Protein AF-A0A238JAW9-F1 (afdb_monomer)

pLDDT: mean 81.41, std 13.07, range [38.41, 93.0]

Foldseek 3Di:
DDPPFDWFWKAFQAFDADPNDTDHHRDIDTDGPVVVVVCVVVVRIGGDPGPCVVVQLVNDDLVRLVVLCVVLVHPDDSPDDSVVSSVSNVVSVVD

Organism: NCBI:txid1037362

Sequence (95 aa):
MVDKSKTISITITAAVVVDGQIITPGETVAVDEAVAKDLLRRERAKLNAADDDDKPLSKMTKAELLEEAEYWNLDVSDNLTKAQLVEAIEKAEAE

Nearest PDB structures (foldseek):
  7aoi-assembly1_BR  TM=8.938E-01  e=3.685E-02  Trypanosoma brucei
  7odt-assembly1_H  TM=6.000E-01  e=8.464E-02  Homo sapiens
  2hjq-assembly1_A  TM=4.969E-01  e=9.023E-02  Bacillus subtilis
  7ane-assembly1_Ar  TM=5.305E-01  e=1.093E-01  Leishmania major
  3anw-assembly1_B  TM=4.554E-01  e=9.023E-02  Thermococcus kodakarensis

Solvent-accessi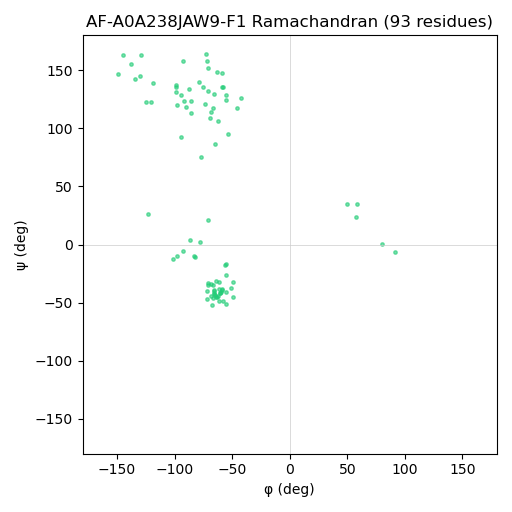ble surface area (backbone atoms only — not comparable to full-atom values): 5737 Å² total; per-residue (Å²): 134,83,74,82,72,54,65,38,55,27,30,25,65,39,74,43,75,55,98,88,41,80,45,48,55,77,42,73,46,73,35,45,49,71,57,43,52,54,34,43,75,68,65,34,28,43,77,45,78,70,82,60,88,74,57,54,62,90,75,50,51,65,65,57,43,51,53,50,26,51,75,72,68,47,95,70,65,89,83,55,52,61,70,57,45,36,52,54,44,56,52,60,75,74,107

Structure (mmCIF, N/CA/C/O backbone):
data_AF-A0A238JAW9-F1
#
_entry.id   AF-A0A238JAW9-F1
#
loop_
_atom_site.group_PDB
_atom_site.id
_atom_site.type_symbol
_atom_site.label_atom_id
_atom_site.label_alt_id
_atom_site.label_comp_id
_atom_site.label_asym_id
_atom_site.label_entity_id
_atom_site.label_seq_id
_atom_site.pdbx_PDB_ins_code
_atom_site.Cartn_x
_atom_site.Cartn_y
_atom_site.Cartn_z
_atom_site.occupancy
_atom_site.B_iso_or_equiv
_atom_site.auth_seq_id
_atom_site.auth_comp_id
_atom_site.auth_asym_id
_atom_site.auth_atom_id
_atom_site.pdbx_PDB_model_num
ATOM 1 N N . MET A 1 1 ? 21.223 -21.352 2.798 1.00 38.41 1 MET A N 1
ATOM 2 C CA . MET A 1 1 ? 20.851 -20.120 3.518 1.00 38.41 1 MET A CA 1
ATOM 3 C C . MET A 1 1 ? 19.912 -19.407 2.566 1.00 38.41 1 MET A C 1
ATOM 5 O O . MET A 1 1 ? 20.366 -19.019 1.505 1.00 38.41 1 MET A O 1
ATOM 9 N N . VAL A 1 2 ? 18.601 -19.480 2.799 1.00 44.19 2 VAL A N 1
ATOM 10 C CA . VAL A 1 2 ? 17.611 -18.864 1.901 1.00 44.19 2 VAL A CA 1
ATOM 11 C C . VAL A 1 2 ? 17.330 -17.502 2.505 1.00 44.19 2 VAL A C 1
ATOM 13 O O . VAL A 1 2 ? 16.562 -17.395 3.462 1.00 44.19 2 VAL A O 1
ATOM 16 N N . ASP A 1 3 ? 18.071 -16.496 2.050 1.00 46.53 3 ASP A N 1
ATOM 17 C CA . ASP A 1 3 ? 17.797 -15.111 2.398 1.00 46.53 3 ASP A CA 1
ATOM 18 C C . ASP A 1 3 ? 16.346 -14.815 2.006 1.00 46.53 3 ASP A C 1
ATOM 20 O O . ASP A 1 3 ? 15.907 -15.147 0.907 1.00 46.53 3 ASP A O 1
ATOM 24 N N . LYS A 1 4 ? 15.564 -14.265 2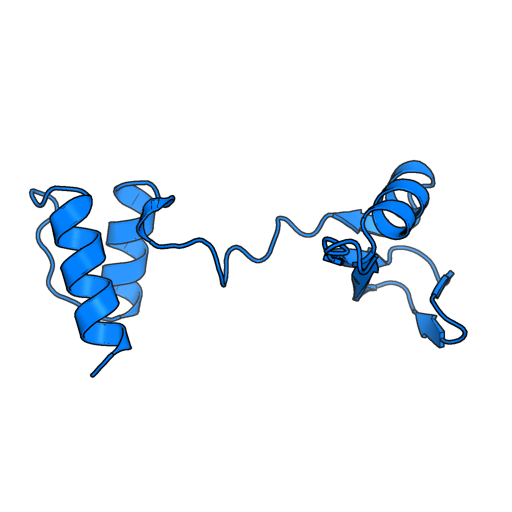.939 1.00 49.06 4 LYS A N 1
ATOM 25 C CA . LYS A 1 4 ? 14.218 -13.763 2.648 1.00 49.06 4 LYS A CA 1
ATOM 26 C C . LYS A 1 4 ? 14.378 -12.584 1.691 1.00 49.06 4 LYS A C 1
ATOM 28 O O . LYS A 1 4 ? 14.520 -11.452 2.149 1.00 49.06 4 LYS A O 1
ATOM 33 N N . SER A 1 5 ? 14.432 -12.853 0.390 1.00 58.31 5 SER A N 1
ATOM 34 C CA . SER A 1 5 ? 14.535 -11.821 -0.632 1.00 58.31 5 SER A CA 1
ATOM 35 C C . SER A 1 5 ? 13.289 -10.956 -0.549 1.00 58.31 5 SER A C 1
ATOM 37 O O . SER A 1 5 ? 12.182 -11.390 -0.860 1.00 58.31 5 SER A O 1
ATOM 39 N N . LYS A 1 6 ? 13.456 -9.747 -0.023 1.00 72.75 6 LYS A N 1
ATOM 40 C CA . LYS A 1 6 ? 12.389 -8.762 0.040 1.00 72.75 6 LYS A CA 1
ATOM 41 C C . LYS A 1 6 ? 12.117 -8.321 -1.396 1.00 72.75 6 LYS A C 1
ATOM 43 O O . LYS A 1 6 ? 12.966 -7.670 -2.007 1.00 72.75 6 LYS A O 1
ATOM 48 N N . THR A 1 7 ? 10.979 -8.726 -1.942 1.00 81.81 7 THR A N 1
ATOM 49 C CA . THR A 1 7 ? 10.530 -8.296 -3.263 1.00 81.81 7 THR A CA 1
ATOM 50 C C . THR A 1 7 ? 9.926 -6.900 -3.163 1.00 81.81 7 THR A C 1
ATOM 52 O O . THR A 1 7 ? 9.270 -6.550 -2.181 1.00 81.81 7 THR A O 1
ATOM 55 N N . ILE A 1 8 ? 10.215 -6.064 -4.155 1.00 83.81 8 ILE A N 1
ATOM 56 C CA . ILE A 1 8 ? 9.737 -4.689 -4.257 1.00 83.81 8 ILE A CA 1
ATOM 57 C C . ILE A 1 8 ? 9.036 -4.545 -5.601 1.00 83.81 8 ILE A C 1
ATOM 59 O O . ILE A 1 8 ? 9.646 -4.763 -6.651 1.00 83.81 8 ILE A O 1
ATOM 63 N N . SER A 1 9 ? 7.769 -4.146 -5.554 1.00 86.38 9 SER A N 1
ATOM 64 C CA . SER A 1 9 ? 7.000 -3.779 -6.738 1.00 86.38 9 SER A CA 1
ATOM 65 C C . SER A 1 9 ? 7.469 -2.425 -7.264 1.00 86.38 9 SER A C 1
ATOM 67 O O . SER A 1 9 ? 7.440 -1.408 -6.567 1.00 86.38 9 SER A O 1
ATOM 69 N N . ILE A 1 10 ? 7.928 -2.411 -8.509 1.00 87.88 10 ILE A N 1
ATOM 70 C CA . ILE A 1 10 ? 8.384 -1.209 -9.204 1.00 87.88 10 ILE A CA 1
ATOM 71 C C . ILE A 1 10 ? 7.711 -1.122 -10.569 1.00 87.88 10 ILE A C 1
ATOM 73 O O . ILE A 1 10 ? 7.510 -2.133 -11.240 1.00 87.88 10 ILE A O 1
ATOM 77 N N . THR A 1 11 ? 7.403 0.093 -11.014 1.00 91.19 11 THR A N 1
ATOM 78 C CA . THR A 1 11 ? 6.975 0.334 -12.395 1.00 91.19 11 THR A CA 1
ATOM 79 C C . THR A 1 11 ? 8.178 0.672 -13.249 1.00 91.19 11 THR A C 1
ATOM 81 O O . THR A 1 11 ? 8.905 1.629 -12.975 1.00 91.19 11 THR A O 1
ATOM 84 N N . ILE A 1 12 ? 8.381 -0.094 -14.311 1.00 92.94 12 ILE A N 1
ATOM 85 C CA . ILE A 1 12 ? 9.451 0.132 -15.271 1.00 92.94 12 ILE A CA 1
ATOM 86 C C . ILE A 1 12 ? 9.153 1.385 -16.098 1.00 92.94 12 ILE A C 1
ATOM 88 O O . ILE A 1 12 ? 8.057 1.566 -16.617 1.00 92.94 12 ILE A O 1
ATOM 92 N N . THR A 1 13 ? 10.132 2.277 -16.246 1.00 91.69 13 THR A N 1
ATOM 93 C CA . THR A 1 13 ? 9.996 3.513 -17.047 1.00 91.69 13 THR A CA 1
ATOM 94 C C . THR A 1 13 ? 10.654 3.406 -18.419 1.00 91.69 13 THR A C 1
ATOM 96 O O . THR A 1 13 ? 10.427 4.250 -19.283 1.00 91.69 13 THR A O 1
ATOM 99 N N . ALA A 1 14 ? 11.468 2.376 -18.640 1.00 88.62 14 ALA A N 1
ATOM 100 C CA . ALA A 1 14 ? 12.168 2.122 -19.891 1.00 88.62 14 ALA A CA 1
ATOM 101 C C . ALA A 1 14 ? 12.365 0.615 -20.084 1.00 88.62 14 ALA A C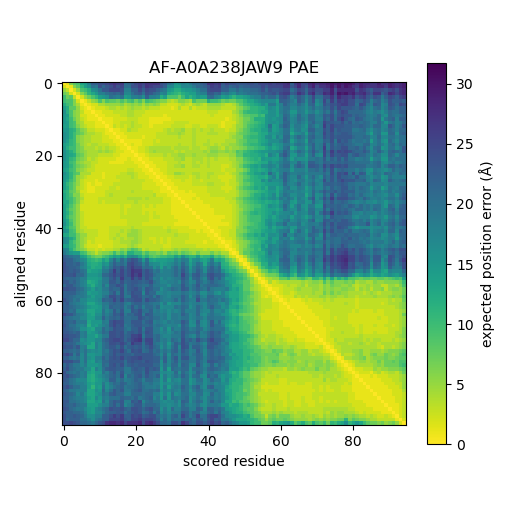 1
ATOM 103 O O . ALA A 1 14 ? 12.604 -0.073 -19.104 1.00 88.62 14 ALA A O 1
ATOM 104 N N . ALA A 1 15 ? 12.334 0.112 -21.321 1.00 91.56 15 ALA A N 1
ATOM 105 C CA . ALA A 1 15 ? 12.465 -1.323 -21.572 1.00 91.56 15 ALA A CA 1
ATOM 106 C C . ALA A 1 15 ? 13.757 -1.893 -20.955 1.00 91.56 15 ALA A C 1
ATOM 108 O O . ALA A 1 15 ? 14.855 -1.406 -21.245 1.00 91.56 15 ALA A O 1
ATOM 109 N N . VAL A 1 16 ? 13.617 -2.909 -20.106 1.00 90.81 16 VAL A N 1
ATOM 110 C CA . VAL A 1 16 ? 14.722 -3.571 -19.397 1.00 90.81 16 VAL A CA 1
ATOM 111 C C . VAL A 1 16 ? 14.526 -5.078 -19.407 1.00 90.81 16 VAL A C 1
ATOM 113 O O . VAL A 1 16 ? 13.408 -5.568 -19.531 1.00 90.81 16 VAL A O 1
ATOM 116 N N . VAL A 1 17 ? 15.626 -5.817 -19.283 1.00 90.12 17 VAL A N 1
ATOM 117 C CA . VAL A 1 17 ? 15.581 -7.271 -19.122 1.00 90.12 17 VAL A CA 1
ATOM 118 C C . VAL A 1 17 ? 15.714 -7.594 -17.640 1.00 90.12 17 VAL A C 1
ATOM 120 O O . VAL A 1 17 ? 16.724 -7.239 -17.033 1.00 90.12 17 VAL A O 1
ATOM 123 N N . VAL A 1 18 ? 14.714 -8.262 -17.078 1.00 85.81 18 VAL A N 1
ATOM 124 C CA . VAL A 1 18 ? 14.702 -8.763 -15.699 1.00 85.81 18 VAL A CA 1
ATOM 125 C C . VAL A 1 18 ? 14.529 -10.275 -15.772 1.00 85.81 18 VAL A C 1
ATOM 127 O O . VAL A 1 18 ? 13.612 -10.749 -16.432 1.00 85.81 18 VAL A O 1
ATOM 130 N N . ASP A 1 19 ? 15.463 -11.032 -15.193 1.00 83.56 19 ASP A N 1
ATOM 131 C CA . ASP A 1 19 ? 15.456 -12.507 -15.194 1.00 83.56 19 ASP A CA 1
ATOM 132 C C . ASP A 1 19 ? 15.248 -13.160 -16.575 1.00 83.56 19 ASP A C 1
ATOM 134 O O . ASP A 1 19 ? 14.625 -14.208 -16.727 1.00 83.56 19 ASP A O 1
ATOM 138 N N . GLY A 1 20 ? 15.792 -12.533 -17.623 1.00 87.12 20 GLY A N 1
ATOM 139 C CA . GLY A 1 20 ? 15.670 -13.013 -19.004 1.00 87.12 20 GLY A CA 1
ATOM 140 C C . GLY A 1 20 ? 14.338 -12.676 -19.685 1.00 87.12 20 GLY A C 1
ATOM 141 O O . GLY A 1 20 ? 14.170 -13.002 -20.859 1.00 87.12 20 GLY A O 1
ATOM 142 N N . GLN A 1 21 ? 13.423 -11.985 -19.000 1.00 86.75 21 GLN A N 1
ATOM 143 C CA . GLN A 1 21 ? 12.191 -11.444 -19.567 1.00 86.75 21 GLN A CA 1
ATOM 144 C C . GLN A 1 21 ? 12.354 -9.961 -19.900 1.00 86.75 21 GLN A C 1
ATOM 146 O O . GLN A 1 21 ? 12.945 -9.196 -19.140 1.00 86.75 21 GLN A O 1
ATOM 151 N N . ILE A 1 22 ? 11.842 -9.548 -21.059 1.00 91.75 22 ILE A N 1
ATOM 152 C CA . ILE A 1 22 ? 11.834 -8.142 -21.471 1.00 91.75 22 ILE A CA 1
ATOM 153 C C . ILE A 1 22 ? 10.590 -7.491 -20.875 1.00 91.75 22 ILE A C 1
ATOM 155 O O . ILE A 1 22 ? 9.481 -7.815 -21.288 1.00 91.75 22 ILE A O 1
ATOM 159 N N . ILE A 1 23 ? 10.792 -6.562 -19.945 1.00 91.44 23 ILE A N 1
ATOM 160 C CA . ILE A 1 23 ? 9.728 -5.785 -19.311 1.00 91.44 23 ILE A CA 1
ATOM 161 C C . ILE A 1 23 ? 9.636 -4.431 -19.999 1.00 91.44 23 ILE A C 1
ATOM 163 O O . ILE A 1 23 ? 10.651 -3.757 -20.219 1.00 91.44 23 ILE A O 1
ATOM 167 N N . THR A 1 24 ? 8.422 -4.036 -20.365 1.00 91.94 24 THR A N 1
ATOM 168 C CA . THR A 1 24 ? 8.188 -2.815 -21.139 1.00 91.94 24 THR A CA 1
ATOM 169 C C . THR A 1 24 ? 7.900 -1.601 -20.244 1.00 91.94 24 THR A C 1
ATOM 171 O O . THR A 1 24 ? 7.536 -1.750 -19.079 1.00 91.94 24 THR A O 1
ATOM 174 N N . PRO A 1 25 ? 8.105 -0.363 -20.737 1.00 93.00 25 PRO A N 1
ATOM 175 C CA . PRO A 1 25 ? 7.753 0.837 -19.981 1.00 93.00 25 PRO A CA 1
ATOM 176 C C . PRO A 1 25 ? 6.261 0.866 -19.622 1.00 93.00 25 PRO A C 1
ATOM 178 O O . PRO A 1 25 ? 5.418 0.643 -20.486 1.00 93.00 25 PRO A O 1
ATOM 181 N N . GLY A 1 26 ? 5.945 1.222 -18.378 1.00 86.81 26 GLY A N 1
ATOM 182 C CA . GLY A 1 26 ? 4.584 1.265 -17.836 1.00 86.81 26 GLY A CA 1
ATOM 183 C C . GLY A 1 26 ? 4.140 -0.035 -17.165 1.00 86.81 26 GLY A C 1
ATOM 184 O O . GLY A 1 26 ? 3.084 -0.058 -16.543 1.00 86.81 26 GLY A O 1
ATOM 185 N N . GLU A 1 27 ? 4.943 -1.092 -17.253 1.00 87.75 27 GLU A N 1
ATOM 186 C CA . GLU A 1 27 ? 4.656 -2.385 -16.642 1.00 87.75 27 GLU A CA 1
ATOM 187 C C . GLU A 1 27 ? 5.174 -2.430 -15.198 1.00 87.75 27 GLU A C 1
ATOM 189 O O . GLU A 1 27 ? 6.298 -2.000 -14.907 1.00 87.75 27 GLU A O 1
ATOM 194 N N . THR A 1 28 ? 4.343 -2.928 -14.282 1.00 88.44 28 THR A N 1
ATOM 195 C CA . THR A 1 28 ? 4.705 -3.126 -12.876 1.00 88.44 28 THR A CA 1
ATOM 196 C C . THR A 1 28 ? 5.189 -4.551 -12.666 1.00 88.44 28 THR A C 1
ATOM 198 O O . THR A 1 28 ? 4.507 -5.505 -13.030 1.00 88.44 28 THR A O 1
ATOM 201 N N . VAL A 1 29 ? 6.360 -4.690 -12.050 1.00 88.19 29 VAL A N 1
ATOM 202 C CA . VAL A 1 29 ? 6.978 -5.984 -11.754 1.00 88.19 29 VAL A CA 1
ATOM 203 C C . VAL A 1 29 ? 7.506 -6.013 -10.326 1.00 88.19 29 VAL A C 1
ATOM 205 O O . VAL A 1 29 ? 8.044 -5.022 -9.828 1.00 88.19 29 VAL A O 1
ATOM 208 N N . ALA A 1 30 ? 7.363 -7.162 -9.670 1.00 86.50 30 ALA A N 1
ATOM 209 C CA . ALA A 1 30 ? 7.968 -7.428 -8.374 1.00 86.50 30 ALA A CA 1
ATOM 210 C C . ALA A 1 30 ? 9.356 -8.037 -8.586 1.00 86.50 30 ALA A C 1
ATOM 212 O O . ALA A 1 30 ? 9.484 -9.106 -9.179 1.00 86.50 30 ALA A O 1
ATOM 213 N N . VAL A 1 31 ? 10.395 -7.350 -8.114 1.00 87.25 31 VAL A N 1
ATOM 214 C CA . VAL A 1 31 ? 11.794 -7.784 -8.257 1.00 87.25 31 VAL A CA 1
ATOM 215 C C . VAL A 1 31 ? 12.500 -7.762 -6.910 1.00 87.25 31 VAL A C 1
ATOM 217 O O . VAL A 1 31 ? 12.044 -7.106 -5.975 1.00 87.25 31 VAL A O 1
ATOM 220 N N . ASP A 1 32 ? 13.638 -8.437 -6.800 1.00 88.00 32 ASP A N 1
ATOM 221 C CA . ASP A 1 32 ? 14.444 -8.392 -5.581 1.00 88.00 32 ASP A CA 1
ATOM 222 C C . ASP A 1 32 ? 14.887 -6.966 -5.230 1.00 88.00 32 ASP A C 1
ATOM 224 O O . ASP A 1 32 ? 15.199 -6.152 -6.103 1.00 88.00 32 ASP A O 1
ATOM 228 N N . GLU A 1 33 ? 15.016 -6.674 -3.934 1.00 84.69 33 GLU A N 1
ATOM 229 C CA . GLU A 1 33 ? 15.444 -5.363 -3.430 1.00 84.69 33 GLU A CA 1
ATOM 230 C C . GLU A 1 33 ? 16.738 -4.844 -4.086 1.00 84.69 33 GLU A C 1
ATOM 232 O O . GLU A 1 33 ? 16.862 -3.646 -4.356 1.00 84.69 33 GLU A O 1
ATOM 237 N N . ALA A 1 34 ? 17.703 -5.725 -4.366 1.00 87.38 34 ALA A N 1
ATOM 238 C CA . ALA A 1 34 ? 18.949 -5.351 -5.033 1.00 87.38 34 ALA A CA 1
ATOM 239 C C . ALA A 1 34 ? 18.712 -4.867 -6.475 1.00 87.38 34 ALA A C 1
ATOM 241 O O . ALA A 1 34 ? 19.264 -3.841 -6.879 1.00 87.38 34 ALA A O 1
ATOM 242 N N . VAL A 1 35 ? 17.857 -5.574 -7.219 1.00 88.19 35 VAL A N 1
ATOM 243 C CA . VAL A 1 35 ? 17.479 -5.238 -8.599 1.00 88.19 35 VAL A CA 1
ATOM 244 C C . VAL A 1 35 ? 16.652 -3.956 -8.614 1.00 88.19 35 VAL A C 1
ATOM 246 O O . VAL A 1 35 ? 16.947 -3.044 -9.385 1.00 88.19 35 VAL A O 1
ATOM 249 N N . ALA A 1 36 ? 15.685 -3.826 -7.702 1.00 88.50 36 ALA A N 1
ATOM 250 C CA . ALA A 1 36 ? 14.880 -2.619 -7.567 1.00 88.50 36 ALA A CA 1
ATOM 251 C C . ALA A 1 36 ? 15.749 -1.386 -7.302 1.00 88.50 36 ALA A C 1
ATOM 253 O O . ALA A 1 36 ? 15.619 -0.380 -7.996 1.00 88.50 36 ALA A O 1
ATOM 254 N N . LYS A 1 37 ? 16.690 -1.461 -6.352 1.00 88.94 37 LYS A N 1
ATOM 255 C CA . LYS A 1 37 ? 17.606 -0.348 -6.057 1.00 88.94 37 LYS A CA 1
ATOM 256 C C . LYS A 1 37 ? 18.468 0.035 -7.256 1.00 88.94 37 LYS A C 1
ATOM 258 O O . LYS A 1 37 ? 18.659 1.228 -7.489 1.00 88.94 37 LYS A O 1
ATOM 263 N N . ASP A 1 38 ? 18.985 -0.937 -8.006 1.00 91.25 38 ASP A N 1
ATOM 264 C CA . ASP A 1 38 ? 19.776 -0.660 -9.209 1.00 91.25 38 ASP A CA 1
ATOM 265 C C . ASP A 1 38 ? 18.933 0.033 -10.293 1.00 91.25 38 ASP A C 1
ATOM 267 O O . ASP A 1 38 ? 19.349 1.061 -10.834 1.00 91.25 38 ASP A O 1
ATOM 271 N N . LEU A 1 39 ? 17.716 -0.455 -10.548 1.00 90.44 39 LEU A N 1
ATOM 272 C CA . LEU A 1 39 ? 16.803 0.118 -11.541 1.00 90.44 39 LEU A CA 1
ATOM 273 C C . LEU A 1 39 ? 16.321 1.524 -11.161 1.00 90.44 39 LEU A C 1
ATOM 275 O O . LEU A 1 39 ? 16.302 2.415 -12.013 1.00 90.44 39 LEU A O 1
ATOM 279 N N . LEU A 1 40 ? 15.999 1.748 -9.884 1.00 89.50 40 LEU A N 1
ATOM 280 C CA . LEU A 1 40 ? 15.634 3.061 -9.345 1.00 89.50 40 LEU A CA 1
ATOM 281 C C . LEU A 1 40 ? 16.801 4.046 -9.449 1.00 89.50 40 LEU A C 1
ATOM 283 O O . LEU A 1 40 ? 16.623 5.172 -9.906 1.00 89.50 40 LEU A O 1
ATOM 287 N N . ARG A 1 41 ? 18.017 3.615 -9.085 1.00 91.12 41 ARG A N 1
ATOM 288 C CA . ARG A 1 41 ? 19.224 4.451 -9.165 1.00 91.12 41 ARG A CA 1
ATOM 289 C C . ARG A 1 41 ? 19.543 4.881 -10.597 1.00 91.12 41 ARG A C 1
ATOM 291 O O . ARG A 1 41 ? 20.104 5.953 -10.795 1.00 91.12 41 ARG A O 1
ATOM 298 N N . ARG A 1 42 ? 19.221 4.043 -11.582 1.00 89.81 42 ARG A N 1
ATOM 299 C CA . ARG A 1 42 ? 19.415 4.327 -13.013 1.00 89.81 42 ARG A CA 1
ATOM 300 C C . ARG A 1 42 ? 18.241 5.078 -13.646 1.00 89.81 42 ARG A C 1
ATOM 302 O O . ARG A 1 42 ? 18.248 5.250 -14.862 1.00 89.81 42 ARG A O 1
ATOM 309 N N . GLU A 1 43 ? 17.234 5.459 -12.857 1.00 88.62 43 GLU A N 1
ATOM 310 C CA . GLU A 1 43 ? 15.999 6.112 -13.318 1.00 88.62 43 GLU A CA 1
ATOM 311 C C . GLU A 1 43 ? 15.220 5.279 -14.362 1.00 88.62 43 GLU A C 1
ATOM 313 O O . GLU A 1 43 ? 14.429 5.802 -15.150 1.00 88.62 43 GLU A O 1
ATOM 318 N N . ARG A 1 44 ? 15.439 3.954 -14.367 1.00 89.81 44 ARG A N 1
ATOM 319 C CA . ARG A 1 44 ? 14.787 2.974 -15.260 1.00 89.81 44 ARG A CA 1
ATOM 320 C C . ARG A 1 44 ? 13.530 2.355 -14.655 1.00 89.81 44 ARG A C 1
ATOM 322 O O . ARG A 1 44 ? 12.831 1.601 -15.330 1.00 89.81 44 ARG A O 1
ATOM 329 N N . ALA A 1 45 ? 13.245 2.678 -13.402 1.00 90.50 45 ALA A N 1
ATOM 330 C CA . ALA A 1 45 ? 12.020 2.317 -12.725 1.00 90.50 45 ALA A CA 1
ATOM 331 C C . ALA A 1 45 ? 11.592 3.429 -11.766 1.00 90.50 45 ALA A C 1
ATOM 333 O O . ALA A 1 45 ? 12.387 4.295 -11.392 1.00 90.50 45 ALA A O 1
ATOM 334 N N . LYS A 1 46 ? 10.331 3.381 -11.354 1.00 88.81 46 LYS A N 1
ATOM 335 C CA . LYS A 1 46 ? 9.763 4.161 -10.259 1.00 88.81 46 LYS A CA 1
ATOM 336 C C . LYS A 1 46 ? 9.266 3.198 -9.198 1.00 88.81 46 LYS A C 1
ATOM 338 O O . LYS A 1 46 ? 8.690 2.161 -9.518 1.00 88.81 46 LYS A O 1
ATOM 343 N N . LEU A 1 47 ? 9.505 3.552 -7.940 1.00 84.88 47 LEU A N 1
ATOM 344 C CA . LEU A 1 47 ? 8.923 2.832 -6.823 1.00 84.88 47 LEU A CA 1
ATOM 345 C C . LEU A 1 47 ? 7.422 3.095 -6.913 1.00 84.88 47 LEU A C 1
ATOM 347 O O . LEU A 1 47 ? 7.014 4.258 -6.841 1.00 84.88 47 LEU A O 1
ATOM 351 N N . ASN A 1 48 ? 6.620 2.053 -7.106 1.00 73.50 48 ASN A N 1
ATOM 352 C CA . ASN A 1 48 ? 5.218 2.200 -6.759 1.00 73.50 48 ASN A CA 1
ATOM 353 C C . ASN A 1 48 ? 5.218 2.367 -5.246 1.00 73.50 48 ASN A C 1
ATOM 355 O O . ASN A 1 48 ? 5.926 1.623 -4.561 1.00 73.50 48 ASN A O 1
ATOM 359 N N . ALA A 1 49 ? 4.542 3.402 -4.730 1.00 55.81 49 ALA A N 1
ATOM 360 C CA . ALA A 1 49 ? 4.245 3.446 -3.303 1.00 55.81 49 ALA A CA 1
ATOM 361 C C . ALA A 1 49 ? 3.738 2.049 -2.973 1.00 55.81 49 ALA A C 1
ATOM 363 O O . ALA A 1 49 ? 2.842 1.595 -3.681 1.00 55.81 49 ALA A O 1
ATOM 364 N N . ALA A 1 50 ? 4.467 1.344 -2.097 1.00 50.81 50 ALA A N 1
ATOM 365 C CA . ALA A 1 50 ? 4.253 -0.073 -1.864 1.00 50.81 50 ALA A CA 1
ATOM 366 C C . ALA A 1 50 ? 2.750 -0.292 -1.813 1.00 50.81 50 ALA A C 1
ATOM 368 O O . ALA A 1 50 ? 2.085 0.452 -1.089 1.00 50.81 50 ALA A O 1
ATOM 369 N N . ASP A 1 51 ? 2.244 -1.216 -2.627 1.00 46.88 51 ASP A N 1
ATOM 370 C CA . ASP A 1 51 ? 0.932 -1.778 -2.386 1.00 46.88 51 ASP A CA 1
ATOM 371 C C . ASP A 1 51 ? 0.994 -2.289 -0.941 1.00 46.88 51 ASP A C 1
ATOM 373 O O . ASP A 1 51 ? 1.544 -3.344 -0.627 1.00 46.88 51 ASP A O 1
ATOM 377 N N . ASP A 1 52 ? 0.531 -1.425 -0.040 1.00 46.44 52 ASP A N 1
ATOM 378 C CA . ASP A 1 52 ? 0.221 -1.661 1.361 1.00 46.44 52 ASP A CA 1
ATOM 379 C C . ASP A 1 52 ? -1.053 -2.532 1.428 1.00 46.44 52 ASP A C 1
ATOM 381 O O . ASP A 1 52 ? -1.699 -2.573 2.467 1.00 46.44 52 ASP A O 1
ATOM 385 N N . ASP A 1 53 ? -1.383 -3.262 0.35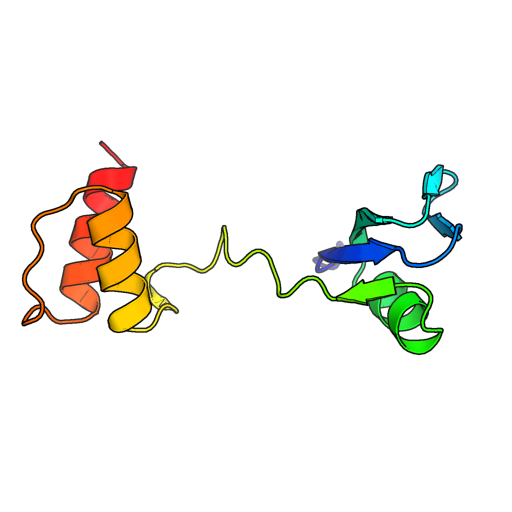1 1.00 50.47 53 ASP A N 1
ATOM 386 C CA . ASP A 1 53 ? -2.383 -4.335 0.299 1.00 50.47 53 ASP A CA 1
ATOM 387 C C . ASP A 1 53 ? -2.103 -5.428 1.348 1.00 50.47 53 ASP A C 1
ATOM 389 O O . ASP A 1 53 ? -2.996 -6.179 1.710 1.00 50.47 53 ASP A O 1
ATOM 393 N N . ASP A 1 54 ? -0.884 -5.479 1.899 1.00 51.88 54 ASP A N 1
ATOM 394 C CA . ASP A 1 54 ? -0.510 -6.331 3.034 1.00 51.88 54 ASP A CA 1
ATOM 395 C C . ASP A 1 54 ? 0.052 -5.519 4.217 1.00 51.88 54 ASP A C 1
ATOM 397 O O . ASP A 1 54 ? 0.873 -6.013 5.007 1.00 51.88 54 ASP A O 1
ATOM 401 N N . LYS A 1 55 ? -0.322 -4.240 4.375 1.00 65.25 55 LYS A N 1
ATOM 402 C CA . LYS A 1 55 ? -0.030 -3.564 5.643 1.00 65.25 55 LYS A CA 1
ATOM 403 C C . LYS A 1 55 ? -0.905 -4.226 6.700 1.00 65.25 55 LYS A C 1
ATOM 405 O O . LYS A 1 55 ? -2.118 -4.050 6.662 1.00 65.25 55 LYS A O 1
ATOM 410 N N . PRO A 1 56 ? -0.335 -4.934 7.694 1.00 75.06 56 PRO A N 1
A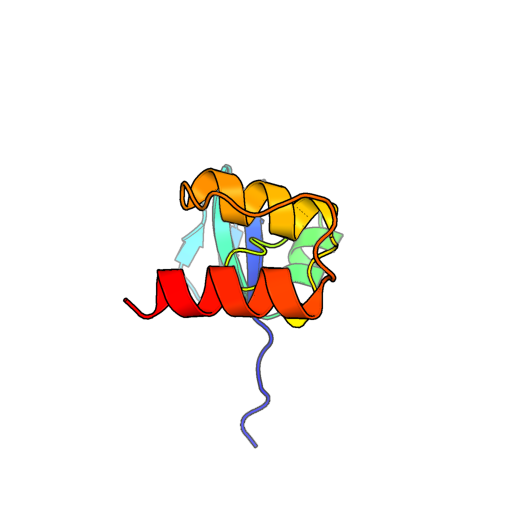TOM 411 C CA . PRO A 1 56 ? -1.160 -5.482 8.754 1.00 75.06 56 PRO A CA 1
ATOM 412 C C . PRO A 1 56 ? -1.905 -4.323 9.412 1.00 75.06 56 PRO A C 1
ATOM 414 O O . PRO A 1 56 ? -1.282 -3.300 9.715 1.00 75.06 56 PRO A O 1
ATOM 417 N N . LEU A 1 57 ? -3.198 -4.494 9.676 1.00 80.31 57 LEU A N 1
ATOM 418 C CA . LEU A 1 57 ? -4.071 -3.486 10.291 1.00 80.31 57 LEU A CA 1
ATOM 419 C C . LEU A 1 57 ? -3.437 -2.889 11.569 1.00 80.31 57 LEU A C 1
ATOM 421 O O . LEU A 1 57 ? -3.506 -1.692 11.841 1.00 80.31 57 LEU A O 1
ATOM 425 N N . SER A 1 58 ? -2.652 -3.691 12.296 1.00 80.00 58 SER A N 1
ATOM 426 C CA . SER A 1 58 ? -1.827 -3.260 13.439 1.00 80.00 58 SER A CA 1
ATOM 427 C C . SER A 1 58 ? -0.829 -2.116 13.154 1.00 80.00 58 SER A C 1
ATOM 429 O O . SER A 1 58 ? -0.432 -1.390 14.070 1.00 80.00 58 SER A O 1
ATOM 431 N N . LYS A 1 59 ? -0.374 -1.960 11.908 1.00 79.69 59 LYS A N 1
ATOM 432 C CA . LYS A 1 59 ? 0.550 -0.907 11.454 1.00 79.69 59 LYS A CA 1
ATOM 433 C C . LYS A 1 59 ? -0.157 0.276 10.798 1.00 79.69 59 LYS A C 1
ATOM 435 O O . LYS A 1 59 ? 0.499 1.297 10.587 1.00 79.69 59 LYS A O 1
ATOM 440 N N . MET A 1 60 ? -1.452 0.169 10.520 1.00 82.69 60 MET A N 1
ATOM 441 C CA . MET A 1 60 ? -2.248 1.279 10.017 1.00 82.69 60 MET A CA 1
ATOM 442 C C . MET A 1 60 ? -2.479 2.339 11.102 1.00 82.69 60 MET A C 1
ATOM 444 O O . MET A 1 60 ? -2.447 2.102 12.320 1.00 82.69 60 MET A O 1
ATOM 448 N N . TH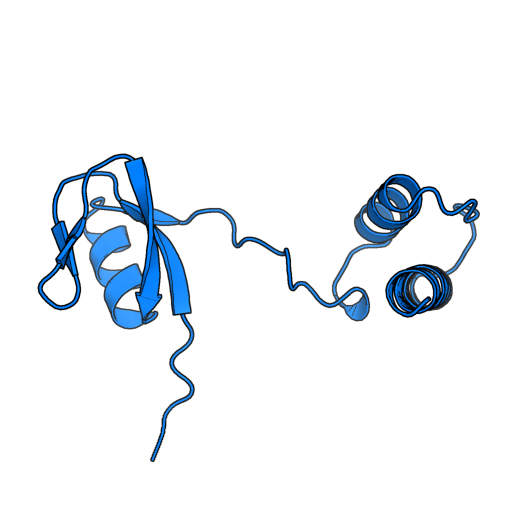R A 1 61 ? -2.650 3.578 10.667 1.00 87.06 61 THR A N 1
ATOM 449 C CA . THR A 1 61 ? -3.120 4.696 11.479 1.00 87.06 61 THR A CA 1
ATOM 450 C C . THR A 1 61 ? -4.608 4.552 11.775 1.00 87.06 61 THR A C 1
ATOM 452 O O . THR A 1 61 ? -5.309 3.752 11.175 1.00 87.06 61 THR A O 1
ATOM 455 N N . LYS A 1 62 ? -5.111 5.307 12.759 1.00 86.12 62 LYS A N 1
ATOM 456 C CA . LYS A 1 62 ? -6.534 5.243 13.110 1.00 86.12 62 LYS A CA 1
ATOM 457 C C . LYS A 1 62 ? -7.412 5.725 11.946 1.00 86.12 62 LYS A C 1
ATOM 459 O O . LYS A 1 62 ? -8.515 5.229 11.801 1.00 86.12 62 LYS A O 1
ATOM 464 N N . ALA A 1 63 ? -6.904 6.665 11.147 1.00 85.88 63 ALA A N 1
ATOM 465 C CA . ALA A 1 63 ? -7.569 7.146 9.943 1.00 85.88 63 ALA A CA 1
ATOM 466 C C . ALA A 1 63 ? -7.628 6.053 8.867 1.00 85.88 63 ALA A C 1
ATOM 468 O O . ALA A 1 63 ? -8.722 5.715 8.446 1.00 85.88 63 ALA A O 1
ATOM 469 N N . GLU A 1 64 ? -6.489 5.428 8.537 1.00 84.88 64 GLU A N 1
ATOM 470 C CA . GLU A 1 64 ? -6.438 4.296 7.590 1.00 84.88 64 GLU A CA 1
ATOM 471 C C . GLU A 1 64 ? -7.374 3.151 8.028 1.00 84.88 64 GLU A C 1
ATOM 473 O O . GLU A 1 64 ? -8.106 2.618 7.211 1.00 84.88 64 GLU A O 1
ATOM 478 N N . LEU A 1 65 ? -7.439 2.828 9.328 1.00 87.56 65 LEU A N 1
ATOM 479 C CA . LEU A 1 65 ? -8.362 1.806 9.845 1.00 87.56 65 LEU A CA 1
ATOM 480 C C . LEU A 1 65 ? -9.843 2.191 9.717 1.00 87.56 65 LEU A C 1
ATOM 482 O O . LEU A 1 65 ? -10.681 1.319 9.530 1.00 87.56 65 LEU A O 1
ATOM 486 N N . LEU A 1 66 ? -10.193 3.470 9.864 1.00 87.88 66 LEU A N 1
ATOM 487 C CA . LEU A 1 66 ? -11.577 3.919 9.682 1.00 87.88 66 LEU A CA 1
ATOM 488 C C . LEU A 1 66 ? -11.980 3.884 8.205 1.00 87.88 66 LEU A C 1
ATOM 490 O O . LEU A 1 66 ? -13.092 3.467 7.907 1.00 87.88 66 LEU A O 1
ATOM 494 N N . GLU A 1 67 ? -11.073 4.274 7.305 1.00 86.44 67 GLU A N 1
ATOM 495 C CA . GLU A 1 67 ? -11.275 4.166 5.854 1.00 86.44 67 GLU A CA 1
ATOM 496 C C . GLU A 1 67 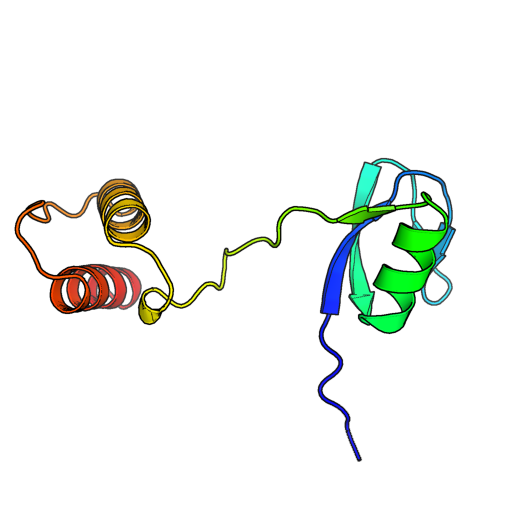? -11.436 2.706 5.424 1.00 86.44 67 GLU A C 1
ATOM 498 O O . GLU A 1 67 ? -12.354 2.385 4.676 1.00 86.44 67 GLU A O 1
ATOM 503 N N . GLU A 1 68 ? -10.599 1.811 5.953 1.00 85.56 68 GLU A N 1
ATOM 504 C CA . GLU A 1 68 ? -10.710 0.374 5.713 1.00 85.56 68 GLU A CA 1
ATOM 505 C C . GLU A 1 68 ? -12.056 -0.149 6.232 1.00 85.56 68 GLU A C 1
ATOM 507 O O . GLU A 1 68 ? -12.812 -0.779 5.501 1.00 85.56 68 GLU A O 1
ATOM 512 N N . ALA A 1 69 ? -12.439 0.185 7.465 1.00 87.44 69 ALA A N 1
ATOM 513 C CA . ALA A 1 69 ? -13.733 -0.223 7.999 1.00 87.44 69 ALA A CA 1
ATOM 514 C C . ALA A 1 69 ? -14.918 0.285 7.153 1.00 87.44 69 ALA A C 1
ATOM 516 O O . ALA A 1 69 ? -15.862 -0.468 6.928 1.00 87.44 69 ALA A O 1
ATOM 517 N N . GLU A 1 70 ? -14.859 1.512 6.629 1.00 86.56 70 GLU A N 1
ATOM 518 C CA . GLU A 1 70 ? -15.857 2.042 5.691 1.00 86.56 70 GLU A CA 1
ATOM 519 C C . GLU A 1 70 ? -15.850 1.286 4.352 1.00 86.56 70 GLU A C 1
ATOM 521 O O . GLU A 1 70 ? -16.917 0.980 3.817 1.00 86.56 70 GLU A O 1
ATOM 526 N N . TYR A 1 71 ? -14.673 0.910 3.840 1.00 82.19 71 TYR A N 1
ATOM 527 C CA . TYR A 1 71 ? -14.526 0.088 2.636 1.00 82.19 71 TYR A CA 1
ATOM 528 C C . TYR A 1 71 ? -15.189 -1.291 2.791 1.00 82.19 71 TYR A C 1
ATOM 530 O O . TYR A 1 71 ? -15.917 -1.734 1.899 1.00 82.19 71 TYR A O 1
ATOM 538 N N . TRP A 1 72 ? -15.034 -1.922 3.959 1.00 82.88 72 TRP A N 1
ATOM 539 C CA . TRP A 1 72 ? -15.734 -3.158 4.340 1.00 82.88 72 TRP A CA 1
ATOM 540 C C . TRP A 1 72 ? -17.192 -2.931 4.771 1.00 82.88 72 TRP A C 1
ATOM 542 O O . TRP A 1 72 ? -17.894 -3.882 5.116 1.00 82.88 72 TRP A O 1
ATOM 552 N N . ASN A 1 73 ? -17.675 -1.684 4.722 1.00 84.69 73 ASN A N 1
ATOM 553 C CA . ASN A 1 73 ? -19.028 -1.278 5.101 1.00 84.69 73 ASN A CA 1
ATOM 554 C C . ASN A 1 73 ? -19.378 -1.636 6.562 1.00 84.69 73 ASN A C 1
ATOM 556 O O . ASN A 1 73 ? -20.513 -1.996 6.889 1.00 84.69 73 ASN A O 1
ATOM 560 N N . LEU A 1 74 ? -18.377 -1.560 7.443 1.00 84.75 74 LEU A N 1
ATOM 561 C CA . LEU A 1 74 ? -18.497 -1.768 8.880 1.00 84.75 74 LEU A CA 1
ATOM 562 C C . LEU A 1 74 ? -18.918 -0.469 9.564 1.00 84.75 74 LEU A C 1
ATOM 564 O O . LEU A 1 74 ? -18.230 0.548 9.494 1.00 84.75 74 LEU A O 1
ATOM 568 N N . ASP A 1 75 ? -20.026 -0.526 10.301 1.00 82.50 75 ASP A N 1
ATOM 569 C CA . ASP A 1 75 ? -20.497 0.580 11.139 1.00 82.50 75 ASP A CA 1
ATOM 570 C C . ASP A 1 75 ? -19.673 0.647 12.437 1.00 82.50 75 ASP A C 1
ATOM 572 O O . ASP A 1 75 ? -20.0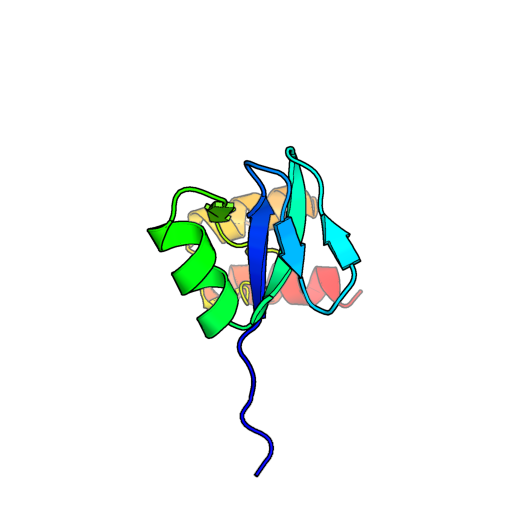86 0.194 13.510 1.00 82.50 75 ASP A O 1
ATOM 576 N N . VAL A 1 76 ? -18.439 1.139 12.319 1.00 82.94 76 VAL A N 1
ATOM 577 C CA . VAL A 1 76 ? -17.525 1.346 13.446 1.00 82.94 76 VAL A CA 1
ATOM 578 C C . VAL A 1 76 ? -17.544 2.804 13.895 1.00 82.94 76 VAL A C 1
ATOM 580 O O . VAL A 1 76 ? -17.475 3.736 13.098 1.00 82.94 76 VAL A O 1
ATOM 583 N N . SER A 1 77 ? -17.591 3.032 15.209 1.00 80.56 77 SER A N 1
ATOM 584 C CA . SER A 1 77 ? -17.511 4.392 15.749 1.00 80.56 77 SER A CA 1
ATOM 585 C C . SER A 1 77 ? -16.079 4.932 15.683 1.00 80.56 77 SER A C 1
ATOM 587 O O . SER A 1 77 ? -15.128 4.287 16.129 1.00 80.56 77 SER A O 1
ATOM 589 N N . ASP A 1 78 ? -15.944 6.184 15.249 1.00 80.81 78 ASP A N 1
ATOM 590 C CA . ASP A 1 78 ? -14.714 6.984 15.289 1.00 80.81 78 ASP A CA 1
ATOM 591 C C . ASP A 1 78 ? -14.096 7.127 16.693 1.00 80.81 78 ASP A C 1
ATOM 593 O O . ASP A 1 78 ? -12.913 7.443 16.826 1.00 80.81 78 ASP A O 1
ATOM 597 N N . ASN A 1 79 ? -14.852 6.858 17.760 1.00 83.81 79 ASN A N 1
ATOM 598 C CA . ASN A 1 79 ? -14.368 6.872 19.139 1.00 83.81 79 ASN A CA 1
ATOM 599 C C . ASN A 1 79 ? -13.651 5.584 19.556 1.00 83.81 79 ASN A C 1
ATOM 601 O O . ASN A 1 79 ? -12.994 5.568 20.600 1.00 83.81 79 ASN A O 1
ATOM 605 N N . LEU A 1 80 ? -13.715 4.523 18.749 1.00 84.56 80 LEU A N 1
ATOM 606 C CA . LEU A 1 80 ? -13.022 3.274 19.043 1.00 84.56 80 LEU A CA 1
ATOM 607 C C . LEU 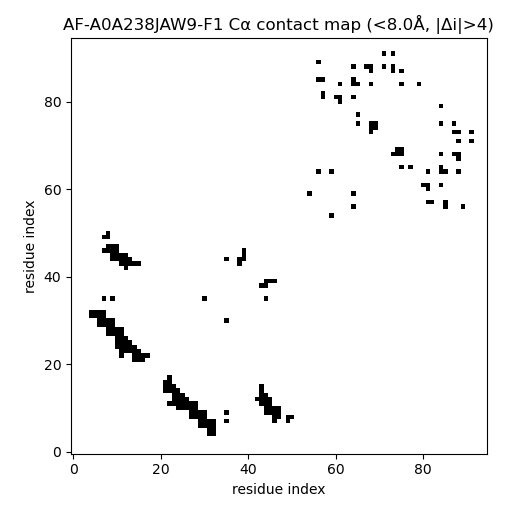A 1 80 ? -11.502 3.472 19.064 1.00 84.56 80 LEU A C 1
ATOM 609 O O . LEU A 1 80 ? -10.919 4.333 18.390 1.00 84.56 80 LEU A O 1
ATOM 613 N N . THR A 1 81 ? -10.833 2.682 19.896 1.00 89.38 81 THR A N 1
ATOM 614 C CA . THR A 1 81 ? -9.368 2.638 19.908 1.00 89.38 81 THR A CA 1
ATOM 615 C C . THR A 1 81 ? -8.860 1.919 18.659 1.00 89.38 81 THR A C 1
ATOM 617 O O . THR A 1 81 ? -9.575 1.110 18.074 1.00 89.38 81 THR A O 1
ATOM 620 N N . LYS A 1 82 ? -7.602 2.164 18.260 1.00 88.00 82 LYS A N 1
ATOM 621 C CA . LYS A 1 82 ? -6.987 1.433 17.136 1.00 88.00 82 LYS A CA 1
ATOM 622 C C . LYS A 1 82 ? -7.165 -0.081 17.265 1.00 88.00 82 LYS A C 1
ATOM 624 O O . LYS A 1 82 ? -7.528 -0.717 16.293 1.00 88.00 82 LYS A O 1
ATOM 629 N N . ALA A 1 83 ? -6.935 -0.633 18.457 1.00 87.69 83 ALA A N 1
ATOM 630 C CA . ALA A 1 83 ? -7.046 -2.071 18.693 1.00 87.69 83 ALA A CA 1
ATOM 631 C C . ALA A 1 83 ? -8.459 -2.601 18.403 1.00 87.69 83 ALA A C 1
ATOM 633 O O . ALA A 1 83 ? -8.600 -3.645 17.785 1.00 87.69 83 ALA A O 1
ATOM 634 N N . GLN A 1 84 ? -9.494 -1.851 18.789 1.00 88.94 84 GLN A N 1
ATOM 635 C CA . GLN A 1 84 ? -10.884 -2.233 18.531 1.00 88.94 84 GLN A CA 1
ATOM 636 C C . GLN A 1 84 ? -11.263 -2.116 17.050 1.00 88.94 84 GLN A C 1
ATOM 638 O O . GLN A 1 84 ? -12.040 -2.929 16.568 1.00 88.94 84 GLN A O 1
ATOM 643 N N . LEU A 1 85 ? -10.721 -1.123 16.334 1.00 89.12 85 LEU A N 1
ATOM 644 C CA . LEU A 1 85 ? -10.927 -0.993 14.888 1.00 89.12 85 LEU A CA 1
ATOM 645 C C . LEU A 1 85 ? -10.272 -2.152 14.134 1.00 89.12 85 LEU A C 1
ATOM 647 O O . LEU A 1 85 ? -10.922 -2.765 13.300 1.00 89.12 85 LEU A O 1
ATOM 651 N N . VAL A 1 86 ? -9.024 -2.490 14.482 1.00 89.75 86 VAL A N 1
ATOM 652 C CA . VAL A 1 86 ? -8.319 -3.656 13.926 1.00 89.75 86 VAL A CA 1
ATOM 653 C C . VAL A 1 86 ? -9.139 -4.926 14.141 1.00 89.75 86 VAL A C 1
ATOM 655 O O . VAL A 1 86 ? -9.419 -5.620 13.177 1.00 89.75 86 VAL A O 1
ATOM 658 N N . GLU A 1 87 ? -9.589 -5.190 15.371 1.00 88.38 87 GLU A N 1
ATOM 659 C CA . GLU A 1 87 ? -10.370 -6.394 15.686 1.00 88.38 87 GLU A CA 1
ATOM 660 C C . GLU A 1 87 ? -11.693 -6.456 14.902 1.00 88.38 87 GLU A C 1
ATOM 662 O O . GLU A 1 87 ? -12.088 -7.526 14.447 1.00 88.38 87 GLU A O 1
ATOM 667 N N . ALA A 1 88 ? -12.372 -5.320 14.710 1.00 87.94 88 ALA A N 1
ATOM 668 C CA . ALA A 1 88 ? -13.606 -5.260 13.929 1.00 87.94 88 ALA A CA 1
ATOM 669 C C . ALA A 1 88 ? -13.374 -5.572 12.441 1.00 87.94 88 ALA A C 1
ATOM 671 O O . ALA A 1 88 ? -14.162 -6.311 11.854 1.00 87.94 88 ALA A O 1
ATOM 672 N N . ILE A 1 89 ? -12.297 -5.036 11.858 1.00 86.69 89 ILE A N 1
ATOM 673 C CA . ILE A 1 89 ? -11.937 -5.249 10.449 1.00 86.69 89 ILE A CA 1
ATOM 674 C C . ILE A 1 89 ? -11.439 -6.682 10.235 1.00 86.69 89 ILE A C 1
ATOM 676 O O . ILE A 1 89 ? -11.948 -7.365 9.357 1.00 86.69 89 ILE A O 1
ATOM 680 N N . GLU A 1 90 ? -10.538 -7.186 11.088 1.00 85.25 90 GLU A N 1
ATOM 681 C CA . GLU A 1 90 ? -10.045 -8.575 11.021 1.00 85.25 90 GLU A CA 1
ATOM 682 C C . GLU A 1 90 ? -11.187 -9.585 11.160 1.00 85.25 90 GLU A C 1
ATOM 684 O O . GLU A 1 90 ? -11.208 -10.617 10.490 1.00 85.25 90 GLU A O 1
ATOM 689 N N . LYS A 1 91 ? -12.162 -9.297 12.029 1.00 85.31 91 LYS A N 1
ATOM 690 C CA . LYS A 1 91 ? -13.335 -10.154 12.183 1.00 85.31 91 LYS A CA 1
ATOM 691 C C . LYS A 1 91 ? -14.196 -10.171 10.921 1.00 85.31 91 LYS A C 1
ATOM 693 O O . LYS A 1 91 ? -14.700 -11.232 10.580 1.00 85.31 91 LYS A O 1
ATOM 698 N N . ALA A 1 92 ? -14.370 -9.027 10.263 1.00 84.38 92 ALA A N 1
ATOM 699 C CA . ALA A 1 92 ? -15.142 -8.924 9.030 1.00 84.38 92 ALA A CA 1
ATOM 700 C C . ALA A 1 92 ? -14.440 -9.567 7.828 1.00 84.38 92 ALA A C 1
ATOM 702 O O . ALA A 1 92 ? -15.106 -10.128 6.970 1.00 84.38 92 ALA A O 1
ATOM 703 N N . GLU A 1 93 ? -13.108 -9.510 7.783 1.00 76.56 93 GLU A N 1
ATOM 704 C CA . GLU A 1 93 ? -12.292 -10.179 6.765 1.00 76.56 93 GLU A CA 1
ATOM 705 C C . GLU A 1 93 ? -12.339 -11.713 6.910 1.00 76.56 93 GLU A C 1
ATOM 707 O O . GLU A 1 93 ? -12.282 -12.445 5.922 1.00 76.56 93 GLU A O 1
ATOM 712 N N . ALA A 1 94 ? -12.440 -12.209 8.147 1.00 73.31 94 ALA A N 1
ATOM 713 C CA . ALA A 1 94 ? -12.469 -13.637 8.455 1.00 73.31 94 ALA A CA 1
ATOM 714 C C . ALA A 1 94 ? -13.856 -14.303 8.320 1.00 73.31 94 ALA A C 1
ATOM 716 O O . ALA A 1 94 ? -13.930 -15.533 8.436 1.00 73.31 94 ALA A O 1
ATOM 717 N N . GLU A 1 95 ? -14.931 -13.526 8.136 1.00 56.56 95 GLU A N 1
ATOM 718 C CA . GLU A 1 95 ? -16.329 -13.994 8.027 1.00 56.56 95 GLU A CA 1
ATOM 719 C C . GLU A 1 95 ? -16.758 -14.215 6.566 1.00 56.56 95 GLU A C 1
ATOM 721 O O . GLU A 1 95 ? -17.369 -15.279 6.297 1.00 56.56 95 GLU A O 1
#

Secondary structure (DSSP, 8-state):
------EEEEEESS-EEETTEEEPTT-EEEEEHHHHHHHHHTTSEEE----GGG--GGGS-HHHHHHHHHHTT----TTS-HHHHHHHHHHHH--

Radius of gyration: 18.19 Å; Cα contacts (8 Å, |Δi|>4): 119; chains: 1; bounding box: 41×27×42 Å

Mean predicted aligned error: 12.12 Å